Protein AF-A0A3S8SDR4-F1 (afdb_monomer_lite)

Secondary structure (DSSP, 8-state):
--------S---HHHHHHHHHHHTTS-HHHHHIIIIIIIT---HHHHHHHTT--HHHHHHHHHHHHHHHHHHH--

Sequence (75 aa):
MDEAYDLGEEPDWNNLVVLKQEVNKLSKMEQVIFYDHLLSNKKITELAAEYGTSRRTLTRLKHDLLVKLRKMLVK

Structure (mmCIF, N/CA/C/O backbone):
data_AF-A0A3S8SDR4-F1
#
_entry.id   AF-A0A3S8SDR4-F1
#
loop_
_atom_site.group_PDB
_atom_site.id
_atom_site.type_symbol
_atom_site.label_atom_id
_atom_site.label_alt_id
_atom_site.label_comp_id
_atom_site.label_asym_id
_atom_site.label_entity_id
_atom_site.label_seq_id
_atom_site.pdbx_PDB_ins_code
_atom_site.Cartn_x
_atom_site.Cartn_y
_atom_site.Cartn_z
_atom_site.occupancy
_atom_site.B_iso_or_equiv
_atom_site.auth_seq_id
_atom_site.auth_comp_id
_atom_site.auth_asym_id
_atom_site.auth_atom_id
_atom_site.pdbx_PDB_model_num
ATOM 1 N N . MET A 1 1 ? -11.866 -0.629 -38.808 1.00 38.94 1 MET A N 1
ATOM 2 C CA . MET A 1 1 ? -10.886 0.419 -38.475 1.00 38.94 1 MET A CA 1
ATOM 3 C C . MET A 1 1 ? -10.342 -0.038 -37.141 1.00 38.94 1 MET A C 1
ATOM 5 O O . MET A 1 1 ? -11.050 0.077 -36.152 1.00 38.94 1 MET A O 1
ATOM 9 N N . ASP A 1 2 ? -9.225 -0.762 -37.167 1.00 41.22 2 ASP A N 1
ATOM 10 C CA . ASP A 1 2 ? -8.654 -1.366 -35.964 1.00 41.22 2 ASP A CA 1
ATOM 11 C C . ASP A 1 2 ? -7.968 -0.254 -35.181 1.00 41.22 2 ASP A C 1
ATOM 13 O O . ASP A 1 2 ? -6.880 0.199 -35.534 1.00 41.22 2 ASP A O 1
ATOM 17 N N . GLU A 1 3 ? -8.662 0.254 -34.167 1.00 47.25 3 GLU A N 1
ATOM 18 C CA . GLU A 1 3 ? -8.081 1.151 -33.179 1.00 47.25 3 GLU A CA 1
ATOM 19 C C . GLU A 1 3 ? -7.061 0.338 -32.379 1.00 47.25 3 GLU A C 1
ATOM 21 O O . GLU A 1 3 ? -7.398 -0.376 -31.433 1.00 47.25 3 GLU A O 1
ATOM 26 N N . ALA A 1 4 ? -5.802 0.392 -32.816 1.00 52.59 4 ALA A N 1
ATOM 27 C CA . ALA A 1 4 ? -4.672 -0.029 -32.012 1.00 52.59 4 ALA A CA 1
ATOM 28 C C . ALA A 1 4 ? -4.704 0.816 -30.735 1.00 52.59 4 ALA A C 1
ATOM 30 O O . ALA A 1 4 ? -4.348 1.994 -30.748 1.00 52.59 4 ALA A O 1
ATOM 31 N N . TYR A 1 5 ? -5.203 0.218 -29.652 1.00 53.47 5 TYR A N 1
ATOM 32 C CA . TYR A 1 5 ? -5.001 0.737 -28.312 1.00 53.47 5 TYR A CA 1
ATOM 33 C C . TYR A 1 5 ? -3.509 1.016 -28.179 1.00 53.47 5 TYR A C 1
ATOM 35 O O . TYR A 1 5 ? -2.694 0.114 -28.376 1.00 53.47 5 TYR A O 1
ATOM 43 N N . ASP A 1 6 ? -3.174 2.268 -27.887 1.00 53.59 6 ASP A N 1
ATOM 44 C CA . ASP A 1 6 ? -1.845 2.670 -27.463 1.00 53.59 6 ASP A CA 1
ATOM 45 C C . ASP A 1 6 ? -1.581 1.937 -26.141 1.00 53.59 6 ASP A C 1
ATOM 47 O O . ASP A 1 6 ? -1.958 2.381 -25.052 1.00 53.59 6 ASP A O 1
ATOM 51 N N . LEU A 1 7 ? -1.087 0.703 -26.259 1.00 54.69 7 LEU A N 1
ATOM 52 C CA . LEU A 1 7 ? -0.594 -0.109 -25.163 1.00 54.69 7 LEU A CA 1
ATOM 53 C C . LEU A 1 7 ? 0.674 0.601 -24.715 1.00 54.69 7 LEU A C 1
ATOM 55 O O . LEU A 1 7 ? 1.753 0.320 -25.230 1.00 54.69 7 LEU A O 1
ATOM 59 N N . GLY A 1 8 ? 0.480 1.598 -23.845 1.00 57.69 8 GLY A N 1
ATOM 60 C CA . GLY A 1 8 ? 1.533 2.461 -23.333 1.00 57.69 8 GLY A CA 1
ATOM 61 C C . GLY A 1 8 ? 2.783 1.661 -22.996 1.00 57.69 8 GLY A C 1
ATOM 62 O O . GLY A 1 8 ? 2.655 0.540 -22.514 1.00 57.69 8 GLY A O 1
ATOM 63 N N . GLU A 1 9 ? 3.934 2.257 -23.323 1.00 64.44 9 GLU A N 1
ATOM 64 C CA . GLU A 1 9 ? 5.315 1.792 -23.126 1.00 64.44 9 GLU A CA 1
ATOM 65 C C . GLU A 1 9 ? 5.462 0.370 -22.565 1.00 64.44 9 GLU A C 1
ATOM 67 O O . GLU A 1 9 ? 5.042 0.094 -21.439 1.00 64.44 9 GLU A O 1
ATOM 72 N N . GLU A 1 10 ? 6.123 -0.516 -23.327 1.00 65.25 10 GLU A N 1
ATOM 73 C CA . GLU A 1 10 ? 6.420 -1.880 -22.878 1.00 65.25 10 GLU A CA 1
ATOM 74 C C . GLU A 1 10 ? 6.895 -1.879 -21.416 1.00 65.25 10 GLU A C 1
ATOM 76 O O . GLU A 1 10 ? 7.852 -1.170 -21.080 1.00 65.25 10 GLU A O 1
ATOM 81 N N . PRO A 1 11 ? 6.229 -2.639 -20.526 1.00 66.50 11 PRO A N 1
ATOM 82 C CA . PRO A 1 11 ? 6.565 -2.612 -19.119 1.00 66.50 11 PRO A CA 1
ATOM 83 C C . PRO A 1 11 ? 8.018 -3.036 -18.936 1.00 66.50 11 PRO A C 1
ATOM 85 O O . PRO A 1 11 ? 8.416 -4.124 -19.352 1.00 66.50 11 PRO A O 1
ATOM 88 N N . ASP A 1 12 ? 8.800 -2.183 -18.277 1.00 79.38 12 ASP A N 1
ATOM 89 C CA . ASP A 1 12 ? 10.170 -2.512 -17.912 1.00 79.38 12 ASP A CA 1
ATOM 90 C C . ASP A 1 12 ? 10.158 -3.729 -16.972 1.00 79.38 12 ASP A C 1
ATOM 92 O O . ASP A 1 12 ? 9.813 -3.654 -15.786 1.00 79.38 12 ASP A O 1
ATOM 96 N N . TRP A 1 13 ? 10.521 -4.885 -17.526 1.00 81.38 13 TRP A N 1
ATOM 97 C CA . TRP A 1 13 ? 10.554 -6.155 -16.812 1.00 81.38 13 TRP A CA 1
ATOM 98 C C . TRP A 1 13 ? 11.501 -6.126 -15.608 1.00 81.38 13 TRP A C 1
ATOM 100 O O . TRP A 1 13 ? 11.233 -6.809 -14.615 1.00 81.38 13 TRP A O 1
ATOM 110 N N . ASN A 1 14 ? 12.560 -5.305 -15.636 1.00 83.75 14 ASN A N 1
ATOM 111 C CA . ASN A 1 14 ? 13.436 -5.126 -14.479 1.00 83.75 14 ASN A CA 1
ATOM 112 C C . ASN A 1 14 ? 12.683 -4.432 -13.344 1.00 83.75 14 ASN A C 1
ATOM 114 O O . ASN A 1 14 ? 12.729 -4.900 -12.204 1.00 83.75 14 ASN A O 1
ATOM 118 N N . ASN A 1 15 ? 11.913 -3.389 -13.658 1.00 83.44 15 ASN A N 1
ATOM 119 C CA . ASN A 1 15 ? 11.072 -2.708 -12.675 1.00 83.44 15 ASN A CA 1
ATOM 120 C C . ASN A 1 15 ? 10.021 -3.642 -12.071 1.00 83.44 15 ASN A C 1
ATOM 122 O O . ASN A 1 15 ? 9.764 -3.569 -10.869 1.00 83.44 15 ASN A O 1
ATOM 126 N N . LEU A 1 16 ? 9.463 -4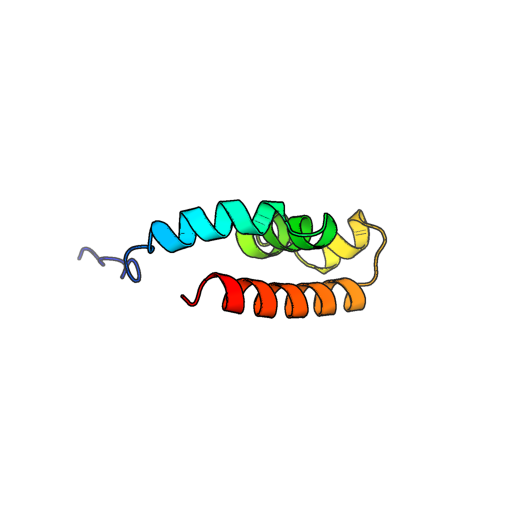.575 -12.848 1.00 85.31 16 LEU A N 1
ATOM 127 C CA . LEU A 1 16 ? 8.538 -5.585 -12.322 1.00 85.31 16 LEU A CA 1
ATOM 128 C C . LEU A 1 16 ? 9.216 -6.557 -11.342 1.00 85.31 16 LEU A C 1
ATOM 130 O O . LEU A 1 16 ? 8.639 -6.885 -10.299 1.00 85.31 16 LEU A O 1
ATOM 134 N N . VAL A 1 17 ? 10.444 -7.000 -11.632 1.00 87.81 17 VAL A N 1
ATOM 135 C CA . VAL A 1 17 ? 11.220 -7.859 -10.718 1.00 87.81 17 VAL A CA 1
ATOM 136 C C . VAL A 1 17 ? 11.565 -7.113 -9.429 1.00 87.81 17 VAL A C 1
ATOM 138 O O . VAL A 1 17 ? 11.355 -7.655 -8.340 1.00 87.81 17 VAL A O 1
ATOM 141 N N . VAL A 1 18 ? 12.037 -5.867 -9.537 1.00 88.25 18 VAL A N 1
ATOM 142 C CA . VAL A 1 18 ? 12.335 -5.004 -8.383 1.00 88.25 18 VAL A CA 1
ATOM 143 C C . VAL A 1 18 ? 11.079 -4.784 -7.544 1.00 88.25 18 VAL A C 1
ATOM 145 O O . VAL A 1 18 ? 11.102 -5.008 -6.334 1.00 88.25 18 VAL A O 1
ATOM 148 N N . LEU A 1 19 ? 9.951 -4.445 -8.175 1.00 89.25 19 LEU A N 1
ATOM 149 C CA . LEU A 1 19 ? 8.679 -4.237 -7.488 1.00 89.25 19 LEU A CA 1
ATOM 150 C C . LEU A 1 19 ? 8.269 -5.469 -6.678 1.00 89.25 19 LEU A C 1
ATOM 152 O O . LEU A 1 19 ? 7.931 -5.348 -5.501 1.00 89.25 19 LEU A O 1
ATOM 156 N N . LYS A 1 20 ? 8.358 -6.664 -7.273 1.00 89.19 20 LYS A N 1
ATOM 157 C CA . LYS A 1 20 ? 8.030 -7.924 -6.592 1.00 89.19 20 LYS A CA 1
ATOM 158 C C . LYS A 1 20 ? 8.893 -8.150 -5.348 1.00 89.19 20 LYS A C 1
ATOM 160 O O . LYS A 1 20 ? 8.395 -8.646 -4.339 1.00 89.19 20 LYS A O 1
ATOM 165 N N . GLN A 1 21 ? 10.177 -7.803 -5.400 1.00 89.81 21 GLN A N 1
ATOM 166 C CA . GLN A 1 21 ? 11.084 -7.949 -4.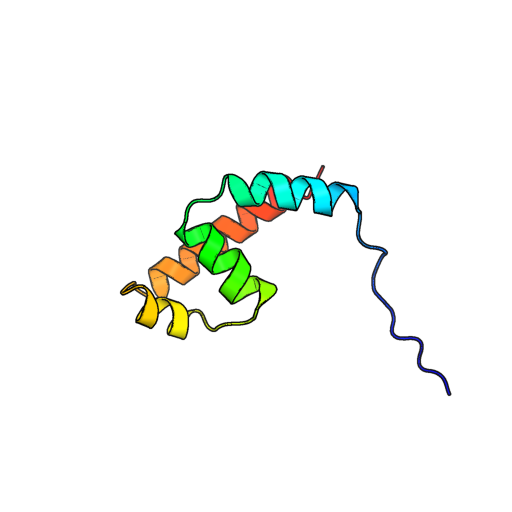259 1.00 89.81 21 GLN A CA 1
ATOM 167 C C . GLN A 1 21 ? 10.822 -6.899 -3.172 1.00 89.81 21 GLN A C 1
ATOM 169 O O . GLN A 1 21 ? 10.817 -7.232 -1.986 1.00 89.81 21 GLN A O 1
ATOM 174 N N . GLU A 1 22 ? 10.583 -5.647 -3.558 1.00 89.75 22 GLU A N 1
ATOM 175 C CA . GLU A 1 22 ? 10.374 -4.539 -2.622 1.00 89.75 22 GLU A CA 1
ATOM 176 C C . GLU A 1 22 ? 9.009 -4.597 -1.927 1.00 89.75 22 GLU A C 1
ATOM 178 O O . GLU A 1 22 ? 8.915 -4.297 -0.735 1.00 89.75 22 GLU A O 1
ATOM 183 N N . VAL A 1 23 ? 7.959 -5.060 -2.617 1.00 92.06 23 VAL A N 1
ATOM 184 C CA . VAL A 1 23 ? 6.620 -5.227 -2.024 1.00 92.06 23 VAL A CA 1
ATOM 185 C C . VAL A 1 23 ? 6.646 -6.200 -0.841 1.00 92.06 23 VAL A C 1
ATOM 187 O O . VAL A 1 23 ? 5.969 -5.967 0.160 1.00 92.06 23 VAL A O 1
ATOM 190 N N . ASN A 1 24 ? 7.498 -7.228 -0.877 1.00 90.38 24 ASN A N 1
ATOM 191 C CA . ASN A 1 24 ? 7.652 -8.169 0.239 1.00 90.38 24 ASN A CA 1
ATOM 192 C C . ASN A 1 24 ? 8.279 -7.537 1.494 1.00 90.38 24 ASN A C 1
ATOM 194 O O . ASN A 1 24 ? 8.158 -8.093 2.584 1.00 90.38 24 ASN A O 1
ATOM 198 N N . LYS A 1 25 ? 8.934 -6.378 1.362 1.00 93.06 25 LYS A N 1
ATOM 199 C CA . LYS A 1 25 ? 9.538 -5.625 2.476 1.00 93.06 25 LYS A CA 1
ATOM 200 C C . LYS A 1 25 ? 8.586 -4.583 3.065 1.00 93.06 25 LYS A C 1
ATOM 202 O O . LYS A 1 25 ? 8.918 -3.925 4.052 1.00 93.06 25 LYS A O 1
ATOM 207 N N . LEU A 1 26 ? 7.425 -4.385 2.446 1.00 94.94 26 LEU A N 1
ATOM 208 C CA . LEU A 1 26 ? 6.391 -3.499 2.954 1.00 94.94 26 LEU A CA 1
ATOM 209 C C . LEU A 1 26 ? 5.757 -4.089 4.215 1.00 94.94 26 LEU A C 1
ATOM 211 O O . LEU A 1 26 ? 5.607 -5.304 4.349 1.00 94.94 26 LEU A O 1
ATOM 215 N N . SER A 1 27 ? 5.340 -3.218 5.129 1.00 95.38 27 SER A N 1
ATOM 216 C CA . SER A 1 27 ? 4.504 -3.603 6.262 1.00 95.38 27 SER A CA 1
ATOM 217 C C . SER A 1 27 ? 3.183 -4.206 5.784 1.00 95.38 27 SER A C 1
ATOM 219 O O . SER A 1 27 ? 2.709 -3.926 4.683 1.00 95.38 27 SER A O 1
ATOM 221 N N . LYS A 1 28 ? 2.530 -4.987 6.649 1.00 95.12 28 LYS A N 1
ATOM 222 C CA . LYS A 1 28 ? 1.251 -5.638 6.326 1.00 95.12 28 LYS A CA 1
ATOM 223 C C . LYS A 1 28 ? 0.208 -4.653 5.786 1.00 95.12 28 LYS A C 1
ATOM 225 O O . LYS A 1 28 ? -0.484 -4.958 4.825 1.00 95.12 28 LYS A O 1
ATOM 230 N N . MET A 1 29 ? 0.118 -3.459 6.374 1.00 95.19 29 MET A N 1
ATOM 231 C CA . MET A 1 29 ? -0.857 -2.458 5.937 1.00 95.19 29 MET A CA 1
ATOM 232 C C . MET A 1 29 ? -0.457 -1.777 4.621 1.00 95.19 29 MET A C 1
ATOM 234 O O . MET A 1 29 ? -1.320 -1.471 3.805 1.00 95.19 29 MET A O 1
ATOM 238 N N . GLU A 1 30 ? 0.839 -1.572 4.375 1.00 96.44 30 GLU A N 1
ATOM 239 C CA . GLU A 1 30 ? 1.320 -1.117 3.065 1.00 96.44 30 GLU A CA 1
ATOM 240 C C . GLU A 1 30 ? 1.023 -2.164 1.975 1.00 96.44 30 GLU A C 1
ATOM 242 O O . GLU A 1 30 ? 0.577 -1.787 0.896 1.00 96.44 30 GLU A O 1
ATOM 247 N N . GLN A 1 31 ? 1.193 -3.463 2.258 1.00 96.38 31 GLN A N 1
ATOM 248 C CA . GLN A 1 31 ? 0.840 -4.541 1.321 1.00 96.38 31 GLN A CA 1
ATOM 249 C C . GLN A 1 31 ? -0.660 -4.564 1.013 1.00 96.38 31 GLN A C 1
ATOM 251 O O . GLN A 1 31 ? -1.032 -4.662 -0.150 1.00 96.38 31 GLN A O 1
ATOM 256 N N . VAL A 1 32 ? -1.520 -4.410 2.026 1.00 96.31 32 VAL A N 1
ATOM 257 C CA . VAL A 1 32 ? -2.978 -4.305 1.831 1.00 96.31 32 VAL A CA 1
ATOM 258 C C . VAL A 1 32 ? -3.322 -3.118 0.933 1.00 96.31 32 VAL A C 1
ATOM 260 O O . VAL A 1 32 ? -4.072 -3.264 -0.026 1.00 96.31 32 VAL A O 1
ATOM 263 N N . ILE A 1 33 ? -2.746 -1.938 1.187 1.00 97.31 33 ILE A N 1
ATOM 264 C CA . ILE A 1 33 ? -2.973 -0.776 0.316 1.00 97.31 33 ILE A CA 1
ATOM 265 C C . ILE A 1 33 ? -2.468 -1.060 -1.104 1.00 97.31 33 ILE A C 1
ATOM 267 O O . ILE A 1 33 ? -3.130 -0.689 -2.070 1.00 97.31 33 ILE A O 1
ATOM 271 N N . PHE A 1 34 ? -1.319 -1.714 -1.253 1.00 96.44 34 PHE A N 1
ATOM 272 C CA . PHE A 1 34 ? -0.767 -2.038 -2.561 1.00 96.44 34 PHE A CA 1
ATOM 273 C C . PHE A 1 34 ? -1.673 -2.994 -3.355 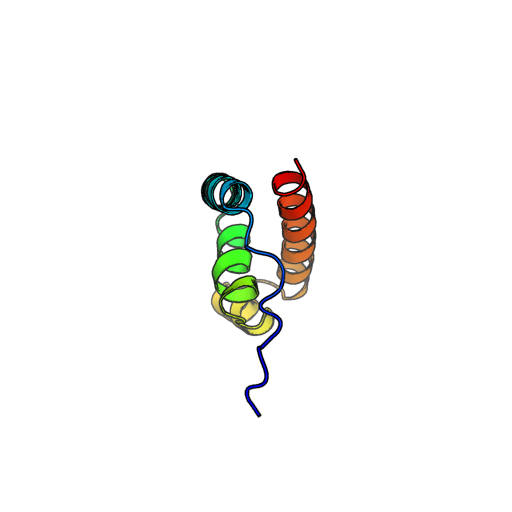1.00 96.44 34 PHE A C 1
ATOM 275 O O . PHE A 1 34 ? -2.134 -2.638 -4.437 1.00 96.44 34 PHE A O 1
ATOM 282 N N . TYR A 1 35 ? -1.972 -4.175 -2.815 1.00 96.00 35 TYR A N 1
ATOM 283 C CA . TYR A 1 35 ? -2.732 -5.202 -3.528 1.00 96.00 35 TYR A CA 1
ATOM 284 C C . TYR A 1 35 ? -4.215 -4.849 -3.668 1.00 96.00 35 TYR A C 1
ATOM 286 O O . TYR A 1 35 ? -4.765 -4.894 -4.771 1.00 96.00 35 TYR A O 1
ATOM 294 N N . ASP A 1 36 ? -4.866 -4.449 -2.579 1.00 96.94 36 ASP A N 1
ATOM 295 C CA . ASP A 1 36 ? -6.319 -4.306 -2.583 1.00 96.94 36 ASP A CA 1
ATOM 296 C C . ASP A 1 36 ? -6.732 -2.945 -3.136 1.00 96.94 36 ASP A C 1
ATOM 298 O O . ASP A 1 36 ? -7.661 -2.860 -3.937 1.00 96.94 36 ASP A O 1
ATOM 302 N N . HIS A 1 37 ? -6.045 -1.866 -2.744 1.00 97.00 37 HIS A N 1
ATOM 303 C CA . HIS A 1 37 ? -6.411 -0.525 -3.201 1.00 97.00 37 HIS A CA 1
ATOM 304 C C . HIS A 1 37 ? -5.776 -0.155 -4.542 1.00 97.00 37 HIS A C 1
ATOM 306 O O . HIS A 1 37 ? -6.503 0.266 -5.438 1.00 97.00 37 HIS A O 1
ATOM 312 N N . LEU A 1 38 ? -4.451 -0.270 -4.697 1.00 95.00 38 LEU A N 1
ATOM 313 C CA . LEU A 1 38 ? -3.777 0.211 -5.912 1.00 95.00 38 LEU A CA 1
ATOM 314 C C . LEU A 1 38 ? -3.952 -0.738 -7.104 1.00 95.00 38 LEU A C 1
ATOM 316 O O . LEU A 1 38 ? -4.193 -0.255 -8.206 1.00 95.00 38 LEU A O 1
ATOM 320 N N . LEU A 1 39 ? -3.853 -2.056 -6.897 1.00 93.38 39 LEU A N 1
ATOM 321 C CA . LEU A 1 39 ? -3.989 -3.035 -7.986 1.00 93.38 39 LEU A CA 1
ATOM 322 C C . LEU A 1 39 ? -5.437 -3.489 -8.214 1.00 93.38 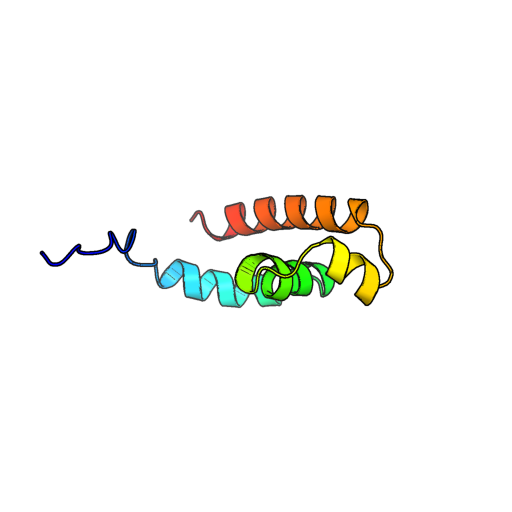39 LEU A C 1
ATOM 324 O O . LEU A 1 39 ? -5.856 -3.622 -9.359 1.00 93.38 39 LEU A O 1
ATOM 328 N N . SER A 1 40 ? -6.209 -3.698 -7.144 1.00 95.44 40 SER A N 1
ATOM 329 C CA . SER A 1 40 ? -7.581 -4.236 -7.237 1.00 95.44 40 SER A CA 1
ATOM 330 C C . SER A 1 40 ? -8.678 -3.168 -7.145 1.00 95.44 40 SER A C 1
ATOM 332 O O . SER A 1 40 ? -9.863 -3.491 -7.182 1.00 95.44 40 SER A O 1
ATOM 334 N N . ASN A 1 41 ? -8.302 -1.889 -7.030 1.00 94.62 41 ASN A N 1
ATOM 335 C CA . ASN A 1 41 ? -9.207 -0.736 -6.996 1.00 94.62 41 ASN A CA 1
ATOM 336 C C . ASN A 1 41 ? -10.266 -0.753 -5.865 1.00 94.62 41 ASN A C 1
ATOM 338 O O . ASN A 1 41 ? -11.297 -0.082 -5.955 1.00 94.62 41 ASN A O 1
ATOM 342 N N . LYS A 1 42 ? -10.020 -1.483 -4.768 1.00 97.44 42 LYS A N 1
ATOM 343 C CA . LYS A 1 42 ? -10.855 -1.453 -3.555 1.00 97.44 42 LYS A CA 1
ATOM 344 C C . LYS A 1 42 ? -10.792 -0.070 -2.920 1.00 97.44 42 LYS A C 1
ATOM 346 O O . LYS A 1 42 ? -9.729 0.551 -2.874 1.00 97.44 42 LYS A O 1
ATOM 351 N N . LYS A 1 43 ? -11.895 0.463 -2.396 1.00 97.56 43 LYS A N 1
ATOM 352 C CA . LYS A 1 43 ? -11.899 1.823 -1.840 1.00 97.56 43 LYS A CA 1
ATOM 353 C C . LYS A 1 43 ? -11.190 1.858 -0.487 1.00 97.56 43 LYS A C 1
ATOM 355 O O . LYS A 1 43 ? -11.377 0.997 0.367 1.00 97.56 43 LYS A O 1
ATOM 360 N N . ILE A 1 44 ? -10.476 2.954 -0.219 1.00 96.56 44 ILE A N 1
ATOM 361 C CA . ILE A 1 44 ? -9.863 3.215 1.098 1.00 96.56 44 ILE A CA 1
ATOM 362 C C . ILE A 1 44 ? -10.900 3.184 2.235 1.00 96.56 44 ILE A C 1
ATOM 364 O O . ILE A 1 44 ? -10.566 2.830 3.360 1.00 96.56 44 ILE A O 1
ATOM 368 N N . THR A 1 45 ? -12.156 3.552 1.969 1.00 97.25 45 THR A N 1
ATOM 369 C CA . THR A 1 45 ? -13.243 3.475 2.959 1.00 97.25 45 THR A CA 1
ATOM 370 C C . THR A 1 45 ? -13.634 2.042 3.305 1.00 97.25 45 THR A C 1
ATOM 372 O O . THR A 1 45 ? -13.972 1.781 4.453 1.00 97.25 45 THR A O 1
ATOM 375 N N . GLU A 1 46 ? -13.568 1.122 2.342 1.00 97.94 46 GLU A N 1
ATOM 376 C CA . GLU A 1 46 ? -13.850 -0.299 2.570 1.00 97.94 46 GLU A CA 1
ATOM 377 C C . GLU A 1 46 ? -12.724 -0.924 3.398 1.00 97.94 46 GLU A C 1
ATOM 379 O O . GLU A 1 46 ? -12.991 -1.567 4.408 1.00 97.94 46 GLU A O 1
ATOM 384 N N . LEU A 1 47 ? -11.467 -0.613 3.061 1.00 97.56 47 LEU A N 1
ATOM 385 C CA . LEU A 1 47 ? -10.305 -1.013 3.860 1.00 97.56 47 LEU A CA 1
ATOM 386 C C . LEU A 1 47 ? -10.347 -0.444 5.286 1.00 97.56 47 LEU A C 1
ATOM 388 O O . LEU A 1 47 ? -9.996 -1.125 6.245 1.00 97.56 47 LEU A O 1
ATOM 392 N N . ALA A 1 48 ? -10.786 0.806 5.450 1.00 96.94 48 ALA A N 1
ATOM 393 C CA . ALA A 1 48 ? -10.927 1.421 6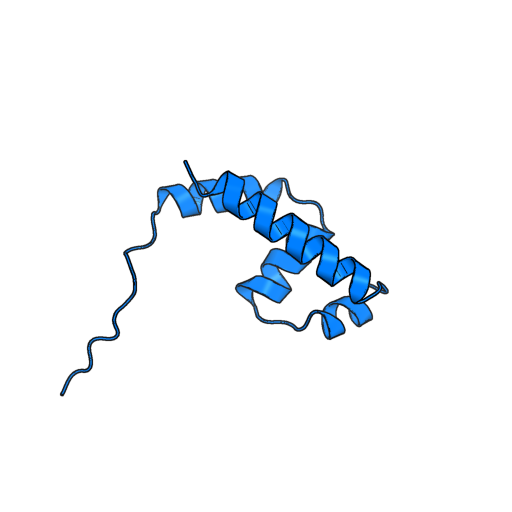.768 1.00 96.94 48 ALA A CA 1
ATOM 394 C C . ALA A 1 48 ? -11.910 0.642 7.657 1.00 96.94 48 ALA A C 1
ATOM 396 O O . ALA A 1 48 ? -11.612 0.400 8.827 1.00 96.94 48 ALA A O 1
ATOM 397 N N . ALA A 1 49 ? -13.050 0.232 7.092 1.00 97.31 49 ALA A N 1
ATOM 398 C CA . ALA A 1 49 ? -14.060 -0.545 7.800 1.00 97.31 49 ALA A CA 1
ATOM 399 C C . ALA A 1 49 ? -13.568 -1.962 8.137 1.00 97.31 49 ALA A C 1
ATOM 401 O O . ALA A 1 49 ? -13.701 -2.397 9.276 1.00 97.31 49 ALA A O 1
ATOM 402 N N . GLU A 1 50 ? -12.958 -2.655 7.175 1.00 97.12 50 GLU A N 1
ATOM 403 C CA . GLU A 1 50 ? -12.480 -4.034 7.332 1.00 97.12 50 GLU A CA 1
ATOM 404 C C . GLU A 1 50 ? -11.351 -4.166 8.361 1.00 97.12 50 GLU A C 1
ATOM 406 O O . GLU A 1 50 ? -11.349 -5.085 9.176 1.00 97.12 50 GLU A O 1
ATOM 411 N N . TYR A 1 51 ? -10.406 -3.226 8.355 1.00 94.88 51 TYR A N 1
ATOM 412 C CA . TYR A 1 51 ? -9.232 -3.268 9.228 1.00 94.88 51 TYR A CA 1
ATOM 413 C C . TYR A 1 51 ? -9.385 -2.419 10.498 1.00 94.88 51 TYR A C 1
ATOM 415 O O . TYR A 1 51 ? -8.408 -2.229 11.224 1.00 94.88 51 TYR A O 1
ATOM 423 N N . GLY A 1 52 ? -10.582 -1.885 10.771 1.00 95.19 52 GLY A N 1
ATOM 424 C CA . GLY A 1 52 ? -10.875 -1.123 11.990 1.00 95.19 52 GLY A CA 1
ATOM 425 C C . GLY A 1 52 ? -9.990 0.115 12.175 1.00 95.19 52 GLY A C 1
ATOM 426 O O . GLY A 1 52 ? -9.571 0.424 13.288 1.00 95.19 52 GLY A O 1
ATOM 427 N N . THR A 1 53 ? -9.661 0.815 11.086 1.00 94.06 53 THR A N 1
ATOM 428 C CA . THR A 1 53 ? -8.724 1.950 11.090 1.00 94.06 53 THR A CA 1
ATOM 429 C C . THR A 1 53 ? -9.334 3.194 10.457 1.00 94.06 53 THR A C 1
ATOM 431 O O . THR A 1 53 ? -10.305 3.135 9.706 1.00 94.06 53 THR A O 1
ATOM 434 N N . SER A 1 54 ? -8.765 4.366 10.740 1.00 96.12 54 SER A N 1
ATOM 435 C CA . SER A 1 54 ? -9.298 5.612 10.193 1.00 96.12 54 SER A CA 1
ATOM 436 C C . SER A 1 54 ? -8.952 5.775 8.708 1.00 96.12 54 SER A C 1
ATOM 438 O O . SER A 1 54 ? -7.819 5.533 8.274 1.00 96.12 54 SER A O 1
ATOM 440 N N . ARG A 1 55 ? -9.898 6.321 7.930 1.00 96.88 55 ARG A N 1
ATOM 441 C CA . ARG A 1 55 ? -9.667 6.715 6.526 1.00 96.88 55 ARG A CA 1
ATOM 442 C C . ARG A 1 55 ? -8.452 7.635 6.384 1.00 96.88 55 ARG A C 1
ATOM 444 O O . ARG A 1 55 ? -7.695 7.521 5.422 1.00 96.88 55 ARG A O 1
ATOM 451 N N . ARG A 1 56 ? -8.263 8.555 7.339 1.00 97.50 56 ARG A N 1
ATOM 452 C CA . ARG A 1 56 ? -7.142 9.508 7.362 1.00 97.50 56 ARG A CA 1
ATOM 453 C C . ARG A 1 56 ? -5.804 8.783 7.495 1.00 97.50 56 ARG A C 1
ATOM 455 O O . ARG A 1 56 ? -4.875 9.107 6.760 1.00 97.50 56 ARG A O 1
ATOM 462 N N . THR A 1 57 ? -5.732 7.788 8.378 1.00 96.25 57 THR A N 1
ATOM 463 C CA . THR A 1 57 ? -4.542 6.949 8.574 1.00 96.25 57 THR A CA 1
ATOM 464 C C . THR A 1 57 ? -4.177 6.223 7.285 1.00 96.25 57 THR A C 1
ATOM 466 O O . THR A 1 57 ? -3.042 6.337 6.831 1.00 96.25 57 THR A O 1
ATOM 469 N N . LEU A 1 58 ? -5.142 5.548 6.653 1.00 97.19 58 LEU A N 1
ATOM 470 C CA . LEU A 1 58 ? -4.905 4.833 5.396 1.00 97.19 58 LEU A CA 1
ATOM 471 C C . LEU A 1 58 ? -4.541 5.768 4.241 1.00 97.19 58 LEU A C 1
ATOM 473 O O . LEU A 1 58 ? -3.681 5.441 3.433 1.00 97.19 58 LEU A O 1
ATOM 477 N N . THR A 1 59 ? -5.149 6.953 4.177 1.00 97.19 59 THR A N 1
ATOM 478 C CA . THR A 1 59 ? -4.827 7.949 3.144 1.00 97.19 59 THR A CA 1
ATOM 479 C C . THR A 1 59 ? -3.386 8.439 3.277 1.00 97.19 59 THR A C 1
ATOM 481 O O . THR A 1 59 ? -2.682 8.533 2.272 1.00 97.19 59 THR A O 1
ATOM 484 N N . ARG A 1 60 ? -2.928 8.712 4.507 1.00 97.62 60 ARG A N 1
ATOM 485 C CA . ARG A 1 60 ? -1.530 9.082 4.767 1.00 97.62 60 ARG A CA 1
ATOM 486 C C . ARG A 1 60 ? -0.587 7.936 4.412 1.00 97.62 60 ARG A C 1
ATOM 488 O O . ARG A 1 60 ? 0.362 8.151 3.673 1.00 97.62 60 ARG A O 1
ATOM 495 N N . LEU A 1 61 ? -0.894 6.720 4.864 1.00 97.31 61 LEU A N 1
ATOM 496 C CA . LEU A 1 61 ? -0.069 5.550 4.572 1.00 97.31 61 LEU A CA 1
ATOM 497 C C . LEU A 1 61 ? 0.021 5.269 3.066 1.00 97.31 61 LEU A C 1
ATOM 499 O O . LEU A 1 61 ? 1.094 4.944 2.574 1.00 97.31 61 LEU A O 1
ATOM 503 N N . LYS A 1 62 ? -1.072 5.464 2.316 1.00 97.56 62 LYS A N 1
ATOM 504 C CA . LYS A 1 62 ? -1.061 5.390 0.850 1.00 97.56 62 LYS A CA 1
ATOM 505 C C . LYS A 1 62 ? -0.096 6.406 0.247 1.00 97.56 62 LYS A C 1
ATOM 507 O O . LYS A 1 62 ? 0.653 6.065 -0.660 1.00 97.56 62 LYS A O 1
ATOM 512 N N . HIS A 1 63 ? -0.133 7.650 0.717 1.00 97.88 63 HIS A N 1
ATOM 513 C CA . HIS A 1 63 ? 0.770 8.683 0.221 1.00 97.88 63 HIS A CA 1
ATOM 514 C C . HIS A 1 63 ? 2.237 8.315 0.485 1.00 97.88 63 HIS A C 1
ATOM 516 O O . HIS A 1 63 ? 3.044 8.329 -0.444 1.00 97.88 63 HIS A O 1
ATOM 522 N N . ASP A 1 64 ? 2.550 7.898 1.714 1.00 97.00 64 ASP A N 1
ATOM 523 C CA . ASP A 1 64 ? 3.894 7.464 2.110 1.00 97.00 64 ASP A CA 1
ATOM 524 C C . ASP A 1 64 ? 4.366 6.270 1.256 1.00 97.00 64 ASP A C 1
ATOM 526 O O . ASP A 1 64 ? 5.498 6.254 0.764 1.00 97.00 64 ASP A O 1
ATOM 530 N N . LEU A 1 65 ? 3.472 5.309 0.998 1.00 96.62 65 LEU A N 1
ATOM 531 C CA . LEU A 1 65 ? 3.728 4.160 0.133 1.00 96.62 65 LEU A CA 1
ATOM 532 C C . LEU A 1 65 ? 4.034 4.576 -1.312 1.00 96.62 65 LEU A C 1
ATOM 534 O O . LEU A 1 65 ? 5.009 4.100 -1.881 1.00 96.62 65 LEU A O 1
ATOM 538 N N . LEU A 1 66 ? 3.253 5.480 -1.910 1.00 95.31 66 LEU A N 1
ATOM 539 C CA . LEU A 1 66 ? 3.496 5.944 -3.283 1.00 95.31 66 LEU A CA 1
ATOM 540 C C . LEU A 1 66 ? 4.856 6.643 -3.417 1.00 95.31 66 LEU A C 1
ATOM 542 O O . LEU A 1 66 ? 5.568 6.427 -4.398 1.00 95.31 66 LEU A O 1
ATOM 546 N N . VAL A 1 67 ? 5.255 7.432 -2.414 1.00 95.19 67 VAL A N 1
ATOM 547 C CA . VAL A 1 67 ? 6.592 8.049 -2.369 1.00 95.19 67 VAL A CA 1
ATOM 548 C C . VAL A 1 67 ? 7.687 6.982 -2.287 1.00 95.19 67 VAL A C 1
ATOM 550 O O . VAL A 1 67 ? 8.713 7.101 -2.958 1.00 95.19 67 VAL A O 1
ATOM 553 N N . LYS A 1 68 ? 7.475 5.932 -1.488 1.00 92.81 68 LYS A N 1
ATOM 554 C CA . LYS A 1 68 ? 8.408 4.810 -1.334 1.00 92.81 68 LYS A CA 1
ATOM 555 C C . LYS A 1 68 ? 8.569 4.024 -2.639 1.00 92.81 68 LYS A C 1
ATOM 557 O O . LYS A 1 68 ? 9.694 3.849 -3.092 1.00 92.81 68 LYS A O 1
ATOM 562 N N . LEU A 1 69 ? 7.459 3.647 -3.276 1.00 91.06 69 LEU A N 1
ATOM 563 C CA . LEU A 1 69 ? 7.445 2.930 -4.555 1.00 91.06 69 LEU A CA 1
ATOM 564 C C . LEU A 1 69 ? 8.133 3.738 -5.658 1.00 91.06 69 LEU A C 1
ATOM 566 O O . LEU A 1 69 ? 8.957 3.201 -6.389 1.00 91.06 69 LEU A O 1
ATOM 570 N N . ARG A 1 70 ? 7.886 5.052 -5.731 1.00 89.88 70 ARG A N 1
ATOM 571 C CA . ARG A 1 70 ? 8.563 5.920 -6.705 1.00 89.88 70 ARG A CA 1
ATOM 572 C C . ARG A 1 70 ? 10.083 5.925 -6.529 1.00 89.88 70 ARG A C 1
ATOM 574 O O . ARG A 1 70 ? 10.803 5.942 -7.515 1.00 89.88 70 ARG A O 1
ATOM 581 N N . LYS A 1 71 ? 10.582 5.895 -5.291 1.00 88.56 71 LYS A N 1
ATOM 582 C CA . LYS A 1 71 ? 12.028 5.801 -5.016 1.00 88.56 71 LYS A CA 1
ATOM 583 C C . LYS A 1 71 ? 12.621 4.436 -5.382 1.00 88.56 71 LYS A C 1
ATOM 585 O O . LYS A 1 71 ? 13.823 4.357 -5.596 1.00 88.56 71 LYS A O 1
ATOM 590 N N . MET A 1 72 ? 11.804 3.384 -5.402 1.00 84.75 72 MET A N 1
ATOM 591 C CA . MET A 1 72 ? 12.228 2.015 -5.715 1.00 84.75 72 MET A CA 1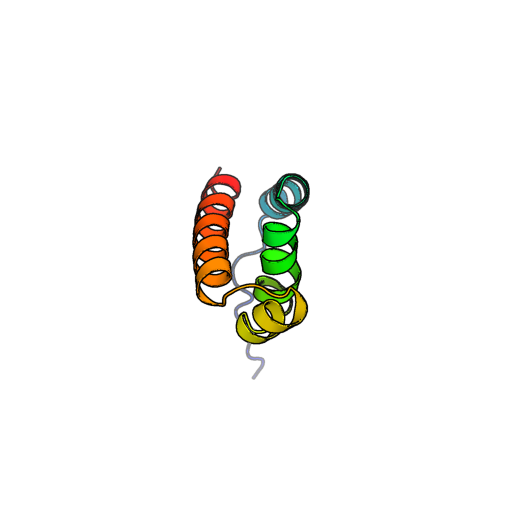
ATOM 592 C C . MET A 1 72 ? 12.278 1.747 -7.222 1.00 84.75 72 MET A C 1
ATOM 594 O O . MET A 1 72 ? 13.172 1.043 -7.670 1.00 84.75 72 MET A O 1
ATOM 598 N N . LEU A 1 73 ? 11.329 2.305 -7.979 1.00 78.50 73 LEU A N 1
ATOM 599 C CA . LEU A 1 73 ? 11.160 2.061 -9.419 1.00 78.50 73 LEU A CA 1
ATOM 600 C C . LEU A 1 73 ? 11.939 3.034 -10.312 1.00 78.50 73 LEU A C 1
ATOM 602 O O . LEU A 1 73 ? 11.996 2.849 -11.519 1.00 78.50 73 LEU A O 1
ATOM 606 N N . VAL A 1 74 ? 12.510 4.096 -9.740 1.00 64.56 74 VAL A N 1
ATOM 607 C CA . VAL A 1 74 ? 13.383 5.027 -10.462 1.00 64.56 74 VAL A CA 1
ATOM 608 C C . VAL A 1 74 ? 14.827 4.650 -10.148 1.00 64.56 74 VAL A C 1
ATOM 610 O O . VAL A 1 74 ? 15.419 5.189 -9.209 1.00 64.56 74 VAL A O 1
ATOM 613 N N . LYS A 1 75 ? 15.376 3.698 -10.906 1.00 51.19 75 LYS A N 1
ATOM 614 C CA . LYS A 1 75 ? 16.816 3.457 -11.015 1.00 51.19 75 LYS A CA 1
ATOM 615 C C . LYS A 1 75 ? 17.183 2.880 -12.369 1.00 51.19 75 LYS A C 1
ATOM 617 O O . LYS A 1 75 ? 16.511 1.914 -12.774 1.00 51.19 75 LYS A O 1
#

InterPro domains:
  IPR013324 RNA polymerase sigma factor, region 3/4-like [SSF88659] (13-74)

Radius of gyration: 15.13 Å; chains: 1; bounding box: 31×18×50 Å

Foldseek 3Di:
DDPPDCPDDDPPVVLVVLCVVVLVVDDPLLVCCVCCCVVVVHDLVVVCVVVVHDSVVSVVSNVVSVVVSVVRSPD

pLDDT: mean 86.76, std 15.74, range [38.94, 97.94]

Organism: Lactobacillus helveticus (NCBI:txid1587)